Protein AF-A0A1J3JYP2-F1 (afdb_monomer_lite)

Organism: Noccaea caerulescens (NCBI:txid107243)

Radius of gyration: 40.45 Å; chains: 1; bounding box: 70×55×124 Å

Structure (mmCIF, N/CA/C/O backbone):
data_AF-A0A1J3JYP2-F1
#
_entry.id   AF-A0A1J3JYP2-F1
#
loop_
_atom_site.group_PDB
_atom_site.id
_atom_site.type_symbol
_atom_site.label_atom_id
_atom_site.label_alt_id
_atom_site.label_comp_id
_atom_site.label_asym_id
_atom_site.label_entity_id
_atom_site.label_seq_id
_atom_site.pdbx_PDB_ins_code
_atom_site.Cartn_x
_atom_site.Cartn_y
_atom_site.Cartn_z
_atom_site.occupancy
_atom_site.B_iso_or_equiv
_atom_site.auth_seq_id
_atom_site.auth_comp_id
_atom_site.auth_asym_id
_atom_site.auth_atom_id
_atom_site.pdbx_PDB_model_num
ATOM 1 N N . SER A 1 1 ? 19.176 -35.948 -100.595 1.00 55.53 1 SER A N 1
ATOM 2 C CA . SER A 1 1 ? 18.052 -36.810 -100.182 1.00 55.53 1 SER A CA 1
ATOM 3 C C . SER A 1 1 ? 16.850 -35.958 -99.841 1.00 55.53 1 SER A C 1
ATOM 5 O O . SER A 1 1 ? 17.032 -35.019 -99.073 1.00 55.53 1 SER A O 1
ATOM 7 N N . PRO A 1 2 ? 15.665 -36.210 -100.421 1.00 70.25 2 PRO A N 1
ATOM 8 C CA . PRO A 1 2 ? 14.464 -35.460 -100.069 1.00 70.25 2 PRO A CA 1
ATOM 9 C C . PRO A 1 2 ? 13.950 -35.874 -98.677 1.00 70.25 2 PRO A C 1
ATOM 11 O O . PRO A 1 2 ? 14.176 -37.018 -98.267 1.00 70.25 2 PRO A O 1
ATOM 14 N N . PRO A 1 3 ? 13.296 -34.963 -97.933 1.00 64.62 3 PRO A N 1
ATOM 15 C CA . PRO A 1 3 ? 12.734 -35.287 -96.629 1.00 64.62 3 PRO A CA 1
ATOM 16 C C . PRO A 1 3 ? 11.565 -36.279 -96.764 1.00 64.62 3 PRO A C 1
ATOM 18 O O . PRO A 1 3 ? 10.871 -36.278 -97.786 1.00 64.62 3 PRO A O 1
ATOM 21 N N . PRO A 1 4 ? 11.354 -37.142 -95.755 1.00 72.69 4 PRO A N 1
ATOM 22 C CA . PRO A 1 4 ? 10.322 -38.169 -95.801 1.00 72.69 4 PRO A CA 1
ATOM 23 C C . PRO A 1 4 ? 8.915 -37.550 -95.847 1.00 72.69 4 PRO A C 1
ATOM 25 O O . PRO A 1 4 ? 8.700 -36.465 -95.300 1.00 72.69 4 PRO A O 1
ATOM 28 N N . PRO A 1 5 ? 7.945 -38.231 -96.484 1.00 69.19 5 PRO A N 1
ATOM 29 C CA . PRO A 1 5 ? 6.587 -37.725 -96.608 1.00 69.19 5 PRO A CA 1
ATOM 30 C C . PRO A 1 5 ? 5.931 -37.610 -95.231 1.00 69.19 5 PRO A C 1
ATOM 32 O O . PRO A 1 5 ? 5.931 -38.551 -94.436 1.00 69.19 5 PRO A O 1
ATOM 35 N N . TYR A 1 6 ? 5.352 -36.443 -94.961 1.00 66.88 6 TYR A N 1
ATOM 36 C CA . TYR A 1 6 ? 4.597 -36.193 -93.742 1.00 66.88 6 TYR A CA 1
ATOM 37 C C . TYR A 1 6 ? 3.220 -36.861 -93.846 1.00 66.88 6 TYR A C 1
ATOM 39 O O . TYR A 1 6 ? 2.357 -36.409 -94.598 1.00 66.88 6 TYR A O 1
ATOM 47 N N . TYR A 1 7 ? 3.023 -37.950 -93.101 1.00 70.00 7 TYR A N 1
ATOM 48 C CA . TYR A 1 7 ? 1.722 -38.599 -92.948 1.00 70.00 7 TYR A CA 1
ATOM 49 C C . TYR A 1 7 ? 0.988 -38.002 -91.749 1.00 70.00 7 TYR A C 1
ATOM 51 O O . TYR A 1 7 ? 1.365 -38.220 -90.598 1.00 70.00 7 TYR A O 1
ATOM 59 N N . TYR A 1 8 ? -0.082 -37.261 -92.025 1.00 70.38 8 TYR A N 1
ATOM 60 C CA . TYR A 1 8 ? -0.980 -36.758 -90.994 1.00 70.38 8 TYR A CA 1
ATOM 61 C C . TYR A 1 8 ? -1.997 -37.845 -90.621 1.00 70.38 8 TYR A C 1
ATOM 63 O O . TYR A 1 8 ? -2.911 -38.146 -91.389 1.00 70.38 8 TYR A O 1
ATOM 71 N N . GLN A 1 9 ? -1.833 -38.452 -89.443 1.00 67.69 9 GLN A N 1
ATOM 72 C CA . GLN A 1 9 ? -2.840 -39.338 -88.853 1.00 67.69 9 GLN A CA 1
ATOM 73 C C . GLN A 1 9 ? -3.843 -38.502 -88.060 1.00 67.69 9 GLN A C 1
ATOM 75 O O . GLN A 1 9 ? -3.489 -37.854 -87.076 1.00 67.69 9 GLN A O 1
ATOM 80 N N . SER A 1 10 ? -5.102 -38.515 -88.500 1.00 74.69 10 SER A N 1
ATOM 81 C CA . SER A 1 10 ? -6.186 -37.868 -87.760 1.00 74.69 10 SER A CA 1
ATOM 82 C C . SER A 1 10 ? -6.419 -38.604 -86.437 1.00 74.69 10 SER A C 1
ATOM 84 O O . SER A 1 10 ? -6.500 -39.836 -86.444 1.00 74.69 10 SER A O 1
ATOM 86 N N . PRO A 1 11 ? -6.530 -37.891 -85.304 1.00 76.38 11 PRO A N 1
ATOM 87 C CA . PRO A 1 11 ? -6.835 -38.525 -84.031 1.00 76.38 11 PRO A CA 1
ATOM 88 C C . PRO A 1 11 ? -8.232 -39.170 -84.075 1.00 76.38 11 PRO A C 1
ATOM 90 O O . PRO A 1 11 ? -9.121 -38.671 -84.774 1.00 76.38 11 PRO A O 1
ATOM 93 N N . PRO A 1 12 ? -8.449 -40.276 -83.342 1.00 74.00 12 PRO A N 1
ATOM 94 C CA . PRO A 1 12 ? -9.745 -40.937 -83.307 1.00 74.00 12 PRO A CA 1
ATOM 95 C C . PRO A 1 12 ? -10.820 -40.002 -82.725 1.00 74.00 12 PRO A C 1
ATOM 97 O O . PRO A 1 12 ? -10.522 -39.187 -81.846 1.00 74.00 12 PRO A O 1
ATOM 100 N N . PRO A 1 13 ? -12.076 -40.106 -83.194 1.00 71.81 13 PRO A N 1
ATOM 101 C CA . PRO A 1 13 ? -13.161 -39.273 -82.699 1.00 71.81 13 PRO A CA 1
ATOM 102 C C . PRO A 1 13 ? -13.407 -39.520 -81.201 1.00 71.81 13 PRO A C 1
ATOM 104 O O . PRO A 1 13 ? -13.255 -40.651 -80.728 1.00 71.81 13 PRO A O 1
ATOM 107 N N . PRO A 1 14 ? -13.802 -38.482 -80.443 1.00 67.81 14 PRO A N 1
ATOM 108 C CA . PRO A 1 14 ? -14.036 -38.613 -79.014 1.00 67.81 14 PRO A CA 1
ATOM 109 C C . PRO A 1 14 ? -15.206 -39.573 -78.731 1.00 67.81 14 PRO A C 1
ATOM 111 O O . PRO A 1 14 ? -16.193 -39.588 -79.477 1.00 67.81 14 PRO A O 1
ATOM 114 N N . PRO A 1 15 ? -15.130 -40.374 -77.655 1.00 61.88 15 PRO A N 1
ATOM 115 C CA . PRO A 1 15 ? -16.207 -41.277 -77.273 1.00 61.88 15 PRO A CA 1
ATOM 116 C C . PRO A 1 15 ? -17.471 -40.491 -76.908 1.00 61.88 15 PRO A C 1
ATOM 118 O O . PRO A 1 15 ? -17.411 -39.452 -76.250 1.00 61.88 15 PRO A O 1
ATOM 121 N N . LYS A 1 16 ? -18.636 -41.004 -77.320 1.00 58.72 16 LYS A N 1
ATOM 122 C CA . LYS A 1 16 ? -19.932 -40.422 -76.955 1.00 58.72 16 LYS A CA 1
ATOM 123 C C . LYS A 1 16 ? -20.178 -40.627 -75.460 1.00 58.72 16 LYS A C 1
ATOM 125 O O . LYS A 1 16 ? -20.293 -41.758 -74.995 1.00 58.72 16 LYS A O 1
ATOM 130 N N . THR A 1 17 ? -20.272 -39.532 -74.718 1.00 56.81 17 THR A N 1
ATOM 131 C CA . THR A 1 17 ? -20.681 -39.518 -73.314 1.00 56.81 17 THR A CA 1
ATOM 132 C C . THR A 1 17 ? -22.201 -39.598 -73.224 1.00 56.81 17 THR A C 1
ATOM 134 O O . THR A 1 17 ? -22.910 -38.703 -73.676 1.00 56.81 17 THR A O 1
ATOM 137 N N . TYR A 1 18 ? -22.717 -40.674 -72.632 1.00 66.88 18 TYR A N 1
ATOM 138 C CA . TYR A 1 18 ? -24.124 -40.764 -72.250 1.00 66.88 18 TYR A CA 1
ATOM 139 C C . TYR A 1 18 ? -24.270 -40.283 -70.807 1.00 66.88 18 TYR A C 1
ATOM 141 O O . TYR A 1 18 ? -23.596 -40.787 -69.909 1.00 66.88 18 TYR A O 1
ATOM 149 N N . SER A 1 19 ? -25.123 -39.285 -70.587 1.00 67.31 19 SER A N 1
ATOM 150 C CA . SER A 1 19 ? -25.430 -38.775 -69.250 1.00 67.31 19 SER A CA 1
ATOM 151 C C . SER A 1 19 ? -26.135 -39.860 -68.425 1.00 67.31 19 SER A C 1
ATOM 153 O O . SER A 1 19 ? -27.043 -40.509 -68.951 1.00 67.31 19 SER A O 1
ATOM 155 N N . PRO A 1 20 ? -25.772 -40.070 -67.147 1.00 72.19 20 PRO A N 1
ATOM 156 C CA . PRO A 1 20 ? -26.484 -41.019 -66.299 1.00 72.19 20 PRO A CA 1
ATOM 157 C C . PRO A 1 20 ? -27.934 -40.554 -66.061 1.00 72.19 20 PRO A C 1
ATOM 159 O O . PRO A 1 20 ? -28.197 -39.346 -66.068 1.00 72.19 20 PRO A O 1
ATOM 162 N N . PRO A 1 21 ? -28.886 -41.481 -65.846 1.00 71.50 21 PRO A N 1
ATOM 163 C CA . PRO A 1 21 ? -30.275 -41.121 -65.592 1.00 71.50 21 PRO A CA 1
ATOM 164 C C . PRO A 1 21 ? -30.393 -40.301 -64.303 1.00 71.50 21 PRO A C 1
ATOM 166 O O . PRO A 1 21 ? -29.839 -40.656 -63.262 1.00 71.50 21 PRO A O 1
ATOM 169 N N . TYR A 1 22 ? -31.128 -39.192 -64.380 1.00 63.12 22 TYR A N 1
ATOM 170 C CA . TYR A 1 22 ? -31.395 -38.331 -63.235 1.00 63.12 22 TYR A CA 1
ATOM 171 C C . TYR A 1 22 ? -32.405 -39.009 -62.303 1.00 63.12 22 TYR A C 1
ATOM 173 O O . TYR A 1 22 ? -33.585 -39.122 -62.633 1.00 63.12 22 TYR A O 1
ATOM 181 N N . TYR A 1 23 ? -31.942 -39.468 -61.140 1.00 67.69 23 TYR A N 1
ATOM 182 C CA . TYR A 1 23 ? -32.812 -39.963 -60.076 1.00 67.69 23 TYR A CA 1
ATOM 183 C C . TYR A 1 23 ? -33.190 -38.807 -59.152 1.00 67.69 23 TYR A C 1
ATOM 185 O O . TYR A 1 23 ? -32.355 -38.283 -58.413 1.00 67.69 23 TYR A O 1
ATOM 193 N N . TYR A 1 24 ? -34.459 -38.408 -59.195 1.00 69.75 24 TYR A N 1
ATOM 194 C CA . TYR A 1 24 ? -35.006 -37.433 -58.262 1.00 69.75 24 TYR A CA 1
ATOM 195 C C . TYR A 1 24 ? -35.485 -38.148 -56.995 1.00 69.75 24 TYR A C 1
ATOM 197 O O . TYR A 1 24 ? -36.533 -38.794 -56.992 1.00 69.75 24 TYR A O 1
ATOM 205 N N . SER A 1 25 ? -34.708 -38.042 -55.918 1.00 67.38 25 SER A N 1
ATOM 206 C CA . SER A 1 25 ? -35.124 -38.493 -54.589 1.00 67.38 25 SER A CA 1
ATOM 207 C C . SER A 1 25 ? -35.829 -37.354 -53.862 1.00 67.38 25 SER A C 1
ATOM 209 O O . SER A 1 25 ? -35.193 -36.370 -53.481 1.00 67.38 25 SER A O 1
ATOM 211 N N . SER A 1 26 ? -37.139 -37.489 -53.652 1.00 75.62 26 SER A N 1
ATOM 212 C CA . SER A 1 26 ? -37.898 -36.549 -52.826 1.00 75.62 26 SER A CA 1
ATOM 213 C C . SER A 1 26 ? -37.377 -36.571 -51.384 1.00 75.62 26 SER A C 1
ATOM 215 O O . SER A 1 26 ? -37.213 -37.656 -50.816 1.00 75.62 26 SER A O 1
ATOM 217 N N . PRO A 1 27 ? -37.127 -35.407 -50.763 1.00 76.81 27 PRO A N 1
ATOM 218 C CA . PRO A 1 27 ? -36.766 -35.360 -49.355 1.00 76.81 27 PRO A CA 1
ATOM 219 C C . PRO A 1 27 ? -37.922 -35.895 -48.492 1.00 76.81 27 PRO A C 1
ATOM 221 O O . PRO A 1 27 ? -39.091 -35.754 -48.866 1.00 76.81 27 PRO A O 1
ATOM 224 N N . PRO A 1 28 ? -37.620 -36.510 -47.336 1.00 73.00 28 PRO A N 1
ATOM 225 C CA . PRO A 1 28 ? -38.650 -36.993 -46.429 1.00 73.00 28 PRO A CA 1
ATOM 226 C C . PRO A 1 28 ? -39.536 -35.832 -45.946 1.00 73.00 28 PRO A C 1
ATOM 228 O O . PRO A 1 28 ? -39.047 -34.707 -45.788 1.00 73.00 28 PRO A O 1
ATOM 231 N N . PRO A 1 29 ? -40.836 -36.080 -45.702 1.00 72.88 29 PRO A N 1
ATOM 232 C CA . PRO A 1 29 ? -41.745 -35.052 -45.219 1.00 72.88 29 PRO A CA 1
ATOM 233 C C . PRO A 1 29 ? -41.262 -34.494 -43.871 1.00 72.88 29 PRO A C 1
ATOM 235 O O . PRO A 1 29 ? -40.722 -35.246 -43.051 1.00 72.88 29 PRO A O 1
ATOM 238 N N . PRO A 1 30 ? -41.450 -33.186 -43.617 1.00 69.62 30 PRO A N 1
ATOM 239 C CA . PRO A 1 30 ? -41.006 -32.573 -42.377 1.00 69.62 30 PRO A CA 1
ATOM 240 C C . PRO A 1 30 ? -41.722 -33.213 -41.177 1.00 69.62 30 PRO A C 1
ATOM 242 O O . PRO A 1 30 ? -42.909 -33.550 -41.269 1.00 69.62 30 PRO A O 1
ATOM 245 N N . PRO A 1 31 ? -41.029 -33.380 -40.038 1.00 61.22 31 PRO A N 1
ATOM 246 C CA . PRO A 1 31 ? -41.652 -33.891 -38.828 1.00 61.22 31 PRO A CA 1
ATOM 247 C C . PRO A 1 31 ? -42.807 -32.974 -38.412 1.00 61.22 31 PRO A C 1
ATOM 249 O O . PRO A 1 31 ? -42.698 -31.747 -38.465 1.00 61.22 31 PRO A O 1
ATOM 252 N N . LYS A 1 32 ? -43.927 -33.572 -37.993 1.00 58.97 32 LYS A N 1
ATOM 253 C CA . LYS A 1 32 ? -45.070 -32.823 -37.462 1.00 58.97 32 LYS A CA 1
ATOM 254 C C . LYS A 1 32 ? -44.614 -32.053 -36.222 1.00 58.97 32 LYS A C 1
ATOM 256 O O . LYS A 1 32 ? -44.271 -32.654 -35.207 1.00 58.97 32 LYS A O 1
ATOM 261 N N . SER A 1 33 ? -44.598 -30.726 -36.323 1.00 54.19 33 SER A N 1
ATOM 262 C CA . SER A 1 33 ? -44.338 -29.838 -35.193 1.00 54.19 33 SER A CA 1
ATOM 263 C C . SER A 1 33 ? -45.572 -29.824 -34.300 1.00 54.19 33 SER A C 1
ATOM 265 O O . SER A 1 33 ? -46.590 -29.223 -34.642 1.00 54.19 33 SER A O 1
ATOM 267 N N . TYR A 1 34 ? -45.506 -30.522 -33.171 1.00 65.56 34 TYR A N 1
ATOM 268 C CA . TYR A 1 34 ? -46.457 -30.307 -32.092 1.00 65.56 34 TYR A CA 1
ATOM 269 C C . TYR A 1 34 ? -46.021 -29.035 -31.368 1.00 65.56 34 TYR A C 1
ATOM 271 O O . TYR A 1 34 ? -44.973 -29.009 -30.723 1.00 65.56 34 TYR A O 1
ATOM 279 N N . SER A 1 35 ? -46.795 -27.960 -31.514 1.00 64.94 35 SER A N 1
ATOM 280 C CA . SER A 1 35 ? -46.598 -26.741 -30.731 1.00 64.94 35 SER A CA 1
ATOM 281 C C . SER A 1 35 ? -46.628 -27.091 -29.238 1.00 64.94 35 SER A C 1
ATOM 283 O O . SER A 1 35 ? -47.544 -27.802 -28.812 1.00 64.94 35 SER A O 1
ATOM 285 N N . PRO A 1 36 ? -45.642 -26.636 -28.443 1.00 66.69 36 PRO A N 1
ATOM 286 C CA . PRO A 1 36 ? -45.614 -26.932 -27.019 1.00 66.69 36 PRO A CA 1
ATOM 287 C C . PRO A 1 36 ? -46.875 -26.366 -26.349 1.00 66.69 36 PRO A C 1
ATOM 289 O O . PRO A 1 36 ? -47.379 -25.325 -26.784 1.00 66.69 36 PRO A O 1
ATOM 292 N N . PRO A 1 37 ? -47.404 -27.027 -25.306 1.00 69.44 37 PRO A N 1
ATOM 293 C CA . PRO A 1 37 ? -48.556 -26.517 -24.576 1.00 69.44 37 PRO A CA 1
ATOM 294 C C . PRO A 1 37 ? -48.261 -25.106 -24.059 1.00 69.44 37 PRO A C 1
ATOM 296 O O . PRO A 1 37 ? -47.229 -24.860 -23.429 1.00 69.44 37 PRO A O 1
ATOM 299 N N . TYR A 1 38 ? -49.171 -24.172 -24.342 1.00 59.56 38 TYR A N 1
ATOM 300 C CA . TYR A 1 38 ? -49.104 -22.819 -23.809 1.00 59.56 38 TYR A CA 1
ATOM 301 C C . TYR A 1 38 ? -49.399 -22.871 -22.310 1.00 59.56 38 TYR A C 1
ATOM 303 O O . TYR A 1 38 ? -50.553 -22.909 -21.883 1.00 59.56 38 TYR A O 1
ATOM 311 N N . TYR A 1 39 ? -48.343 -22.906 -21.501 1.00 63.28 39 TYR A N 1
ATOM 312 C CA . TYR A 1 39 ? -48.463 -22.672 -20.071 1.00 63.28 39 TYR A CA 1
ATOM 313 C C . TYR A 1 39 ? -48.605 -21.171 -19.848 1.00 63.28 39 TYR A C 1
ATOM 315 O O . TYR A 1 39 ? -47.638 -20.415 -19.942 1.00 63.28 39 TYR A O 1
ATOM 323 N N . TYR A 1 40 ? -49.832 -20.742 -19.559 1.00 66.00 40 TYR A N 1
ATOM 324 C CA . TYR A 1 40 ? -50.069 -19.415 -19.017 1.00 66.00 40 TYR A CA 1
ATOM 325 C C . TYR A 1 40 ? -49.550 -19.387 -17.579 1.00 66.00 40 TYR A C 1
ATOM 327 O O . TYR A 1 40 ? -50.236 -19.775 -16.631 1.00 66.00 40 TYR A O 1
ATOM 335 N N . THR A 1 41 ? -48.299 -18.972 -17.421 1.00 63.94 41 THR A N 1
ATOM 336 C CA . THR A 1 41 ? -47.732 -18.688 -16.109 1.00 63.94 41 THR A CA 1
ATOM 337 C C . THR A 1 41 ? -48.307 -17.352 -15.660 1.00 63.94 41 THR A C 1
ATOM 339 O O . THR A 1 41 ? -47.875 -16.302 -16.135 1.00 63.94 41 THR A O 1
ATOM 342 N N . SER A 1 42 ? -49.304 -17.380 -14.769 1.00 69.94 42 SER A N 1
ATOM 343 C CA . SER A 1 42 ? -49.756 -16.162 -14.096 1.00 69.94 42 SER A CA 1
ATOM 344 C C . SER A 1 42 ? -48.532 -15.451 -13.514 1.00 69.94 42 SER A C 1
ATOM 346 O O . SER A 1 42 ? -47.714 -16.112 -12.860 1.00 69.94 42 SER A O 1
ATOM 348 N N . PRO A 1 43 ? -48.363 -14.138 -13.754 1.00 71.12 43 PRO A N 1
ATOM 349 C CA . PRO A 1 43 ? -47.281 -13.400 -13.133 1.00 71.12 43 PRO A CA 1
ATOM 350 C C . PRO A 1 43 ? -47.373 -13.608 -11.617 1.00 71.12 43 PRO A C 1
ATOM 352 O O . PRO A 1 43 ? -48.485 -13.665 -11.078 1.00 71.12 43 PRO A O 1
ATOM 355 N N . PRO A 1 44 ? -46.231 -13.779 -10.930 1.00 66.38 44 PRO A N 1
ATOM 356 C CA . PRO A 1 44 ? -46.234 -13.954 -9.489 1.00 66.38 44 PRO A CA 1
ATOM 357 C C . PRO A 1 44 ? -47.042 -12.813 -8.857 1.00 66.38 44 PRO A C 1
ATOM 359 O O . PRO A 1 44 ? -46.955 -11.678 -9.344 1.00 66.38 44 PRO A O 1
ATOM 362 N N . PRO A 1 45 ? -47.843 -13.094 -7.810 1.00 68.31 45 PRO A N 1
ATOM 363 C CA . PRO A 1 45 ? -48.569 -12.047 -7.106 1.00 68.31 45 PRO A CA 1
ATOM 364 C C . PRO A 1 45 ? -47.580 -10.932 -6.757 1.00 68.31 45 PRO A C 1
ATOM 366 O O . PRO A 1 45 ? -46.427 -11.250 -6.435 1.00 68.31 45 PRO A O 1
ATOM 369 N N . PRO A 1 46 ? -47.979 -9.649 -6.860 1.00 59.94 46 PRO A N 1
ATOM 370 C CA . PRO A 1 46 ? -47.095 -8.545 -6.536 1.00 59.94 46 PRO A CA 1
ATOM 371 C C . PRO A 1 46 ? -46.534 -8.822 -5.153 1.00 59.94 46 PRO A C 1
ATOM 373 O O . PRO A 1 46 ? -47.267 -8.899 -4.165 1.00 59.94 46 PRO A O 1
ATOM 376 N N . VAL A 1 47 ? -45.227 -9.068 -5.113 1.00 52.44 47 VAL A N 1
ATOM 377 C CA . VAL A 1 47 ? -44.526 -9.249 -3.859 1.00 52.44 47 VAL A CA 1
ATOM 378 C C . VAL A 1 47 ? -44.775 -7.939 -3.136 1.00 52.44 47 VAL A C 1
ATOM 380 O O . VAL A 1 47 ? -44.360 -6.884 -3.623 1.00 52.44 47 VAL A O 1
ATOM 383 N N . SER A 1 48 ? -45.501 -7.986 -2.020 1.00 48.69 48 SER A N 1
ATOM 384 C CA . SER A 1 48 ? -45.436 -6.920 -1.036 1.00 48.69 48 SER A CA 1
ATOM 385 C C . SER A 1 48 ? -43.982 -6.902 -0.600 1.00 48.69 48 SER A C 1
ATOM 387 O O . SER A 1 48 ? -43.602 -7.583 0.351 1.00 48.69 48 SER A O 1
ATOM 389 N N . TYR A 1 49 ? -43.144 -6.184 -1.350 1.00 52.53 49 TYR A N 1
ATOM 390 C CA . TYR A 1 49 ? -41.875 -5.718 -0.849 1.00 52.53 49 TYR A CA 1
ATOM 391 C C . TYR A 1 49 ? -42.251 -5.066 0.472 1.00 52.53 49 TYR A C 1
ATOM 393 O O . TYR A 1 49 ? -43.038 -4.115 0.438 1.00 52.53 49 TYR A O 1
ATOM 401 N N . PRO A 1 50 ? -41.785 -5.566 1.631 1.00 59.25 50 PRO A N 1
ATOM 402 C CA . PRO A 1 50 ? -41.805 -4.720 2.801 1.00 59.25 50 PRO A CA 1
ATOM 403 C C . PRO A 1 50 ? -41.100 -3.458 2.329 1.00 59.25 50 PRO A C 1
ATOM 405 O O . PRO A 1 50 ? -39.934 -3.512 1.923 1.00 59.25 50 PRO A O 1
ATOM 408 N N . HIS A 1 51 ? -41.865 -2.368 2.218 1.00 50.91 51 HIS A N 1
ATOM 409 C CA . HIS A 1 51 ? -41.322 -1.067 1.897 1.00 50.91 51 HIS A CA 1
ATOM 410 C C . HIS A 1 51 ? -40.062 -0.951 2.749 1.00 50.91 51 HIS A C 1
ATOM 412 O O . HIS A 1 51 ? -40.153 -1.203 3.957 1.00 50.91 51 HIS A O 1
ATOM 418 N N . PRO A 1 52 ? -38.881 -0.674 2.169 1.00 54.22 52 PRO A N 1
ATOM 419 C CA . PRO A 1 52 ? -37.753 -0.336 2.996 1.00 54.22 52 PRO A CA 1
ATOM 420 C C . PRO A 1 52 ? -38.191 0.941 3.691 1.00 54.22 52 PRO A C 1
ATOM 422 O O . PRO A 1 52 ? -38.147 2.027 3.110 1.00 54.22 52 PRO A O 1
ATOM 425 N N . HIS A 1 53 ? -38.696 0.793 4.916 1.00 50.88 53 HIS A N 1
ATOM 426 C CA . HIS A 1 53 ? -38.811 1.887 5.841 1.00 50.88 53 HIS A CA 1
ATOM 427 C C . HIS A 1 53 ? -37.472 2.614 5.736 1.00 50.88 53 HIS A C 1
ATOM 429 O O . HIS A 1 53 ? -36.423 1.959 5.811 1.00 50.88 53 HIS A O 1
ATOM 435 N N . PRO A 1 54 ? -37.460 3.937 5.532 1.00 55.00 54 PRO A N 1
ATOM 436 C CA . PRO A 1 54 ? -36.246 4.720 5.610 1.00 55.00 54 PRO A CA 1
ATOM 437 C C . PRO A 1 54 ? -35.835 4.808 7.084 1.00 55.00 54 PRO A C 1
ATOM 439 O O . PRO A 1 54 ? -35.695 5.888 7.641 1.00 55.00 54 PRO A O 1
ATOM 442 N N . HIS A 1 55 ? -35.657 3.668 7.747 1.00 51.44 55 HIS A N 1
ATOM 443 C CA . HIS A 1 55 ? -34.796 3.581 8.897 1.00 51.44 55 HIS A CA 1
ATOM 444 C C . HIS A 1 55 ? -33.383 3.645 8.325 1.00 51.44 55 HIS A C 1
ATOM 446 O O . HIS A 1 55 ? -32.975 2.743 7.586 1.00 51.44 55 HIS A O 1
ATOM 452 N N . PRO A 1 56 ? -32.635 4.730 8.581 1.00 55.09 56 PRO A N 1
ATOM 453 C CA . PRO A 1 56 ? -31.252 4.804 8.179 1.00 55.09 56 PRO A CA 1
ATOM 454 C C . PRO A 1 56 ? -30.511 3.796 9.050 1.00 55.09 56 PRO A C 1
ATOM 456 O O . PRO A 1 56 ? -30.024 4.132 10.124 1.00 55.09 56 PRO A O 1
ATOM 459 N N . HIS A 1 57 ? -30.439 2.538 8.609 1.00 51.53 57 HIS A N 1
ATOM 460 C CA . HIS A 1 57 ? -29.428 1.638 9.127 1.00 51.53 57 HIS A CA 1
ATOM 461 C C . HIS A 1 57 ? -28.102 2.361 8.906 1.00 51.53 57 HIS A C 1
ATOM 463 O O . HIS A 1 57 ? -27.795 2.705 7.755 1.00 51.53 57 HIS A O 1
ATOM 469 N N . PRO A 1 58 ? -27.350 2.676 9.976 1.00 57.50 58 PRO A N 1
ATOM 470 C CA . PRO A 1 58 ? -26.080 3.345 9.824 1.00 57.50 58 PRO A CA 1
ATOM 471 C C . PRO A 1 58 ? -25.233 2.424 8.960 1.00 57.50 58 PRO A C 1
ATOM 473 O O . PRO A 1 58 ? -24.846 1.338 9.392 1.00 57.50 58 PRO A O 1
ATOM 476 N N . LYS A 1 59 ? -24.986 2.817 7.705 1.00 58.50 59 LYS A N 1
ATOM 477 C CA . LYS A 1 59 ? -23.969 2.142 6.908 1.00 58.50 59 LYS A CA 1
ATOM 478 C C . LYS A 1 59 ? -22.703 2.237 7.754 1.00 58.50 59 LYS A C 1
ATOM 480 O O . LYS A 1 59 ? -22.354 3.360 8.131 1.00 58.50 59 LYS A O 1
ATOM 485 N N . PRO A 1 60 ? -22.058 1.115 8.112 1.00 62.75 60 PRO A N 1
ATOM 486 C CA . PRO A 1 60 ? -20.836 1.184 8.890 1.00 62.75 60 PRO A CA 1
ATOM 487 C C . PRO A 1 60 ? -19.884 2.106 8.132 1.00 62.75 60 PRO A C 1
ATOM 489 O O . PRO A 1 60 ? -19.690 1.931 6.928 1.00 62.75 60 PRO A O 1
ATOM 492 N N . LEU A 1 61 ? -19.384 3.147 8.799 1.00 69.38 61 LEU A N 1
ATOM 493 C CA . LEU A 1 61 ? -18.471 4.105 8.184 1.00 69.38 61 LEU A CA 1
ATOM 494 C C . LEU A 1 61 ? -17.235 3.332 7.719 1.00 69.38 61 LEU A C 1
ATOM 496 O O . LEU A 1 61 ? -16.425 2.885 8.530 1.00 69.38 61 LEU A O 1
ATOM 500 N N . VAL A 1 62 ? -17.122 3.113 6.407 1.00 75.81 62 VAL A N 1
ATOM 501 C CA . VAL A 1 62 ? -16.025 2.331 5.836 1.00 75.81 62 VAL A CA 1
ATOM 502 C C . VAL A 1 62 ? -14.860 3.266 5.553 1.00 75.81 62 VAL A C 1
ATOM 504 O O . VAL A 1 62 ? -14.730 3.812 4.456 1.00 75.81 62 VAL A O 1
ATOM 507 N N . PHE A 1 63 ? -13.987 3.425 6.542 1.00 86.75 63 PHE A N 1
ATOM 508 C CA . PHE A 1 63 ? -12.735 4.144 6.365 1.00 86.75 63 PHE A CA 1
ATOM 509 C C . PHE A 1 63 ? -11.764 3.318 5.508 1.00 86.75 63 PHE A C 1
ATOM 511 O O . PHE A 1 63 ? -11.351 2.214 5.880 1.00 86.75 63 PHE A O 1
ATOM 518 N N . LYS A 1 64 ? -11.410 3.854 4.333 1.00 90.81 64 LYS A N 1
ATOM 519 C CA . LYS A 1 64 ? -10.477 3.227 3.388 1.00 90.81 64 LYS A CA 1
ATOM 520 C C . LYS A 1 64 ? -9.276 4.116 3.134 1.00 90.81 64 LYS A C 1
ATOM 522 O O . LYS A 1 64 ? -9.412 5.243 2.662 1.00 90.81 64 LYS A O 1
ATOM 527 N N . VAL A 1 65 ? -8.091 3.552 3.313 1.00 91.38 65 VAL A N 1
ATOM 528 C CA . VAL A 1 65 ? -6.842 4.171 2.878 1.00 91.38 65 VAL A CA 1
ATOM 529 C C . VAL A 1 65 ? -6.550 3.758 1.444 1.00 91.38 65 VAL A C 1
ATOM 531 O O . VAL A 1 65 ? -6.458 2.570 1.132 1.00 91.38 65 VAL A O 1
ATOM 534 N N . VAL A 1 66 ? -6.386 4.742 0.561 1.00 93.00 66 VAL A N 1
ATOM 535 C CA . VAL A 1 66 ? -6.141 4.518 -0.867 1.00 93.00 66 VAL A CA 1
ATOM 536 C C . VAL A 1 66 ? -4.830 5.148 -1.315 1.00 93.00 66 VAL A C 1
ATOM 538 O O . VAL A 1 66 ? -4.481 6.249 -0.899 1.00 93.00 66 VAL A O 1
ATOM 541 N N . GLY A 1 67 ? -4.130 4.486 -2.230 1.00 92.44 67 GLY A N 1
ATOM 542 C CA . GLY A 1 67 ? -2.888 5.012 -2.791 1.00 92.44 67 GLY A CA 1
ATOM 543 C C . GLY A 1 67 ? -2.397 4.215 -3.990 1.00 92.44 67 GLY A C 1
ATOM 544 O O . GLY A 1 67 ? -3.112 3.362 -4.524 1.00 92.44 67 GLY A O 1
ATOM 545 N N . LYS A 1 68 ? -1.176 4.519 -4.440 1.00 93.69 68 LYS A N 1
ATOM 546 C CA . LYS A 1 68 ? -0.497 3.829 -5.542 1.00 93.69 68 LYS A CA 1
ATOM 547 C C . LYS A 1 68 ? 0.941 3.499 -5.165 1.00 93.69 68 LYS A C 1
ATOM 549 O O . LYS A 1 68 ? 1.623 4.340 -4.590 1.00 93.69 68 LYS A O 1
ATOM 554 N N . VAL A 1 69 ? 1.401 2.319 -5.563 1.00 93.75 69 VAL A N 1
ATOM 555 C CA . VAL A 1 69 ? 2.800 1.898 -5.452 1.00 93.75 69 VAL A CA 1
ATOM 556 C C . VAL A 1 69 ? 3.392 1.739 -6.844 1.00 93.75 69 VAL A C 1
ATOM 558 O O . VAL A 1 69 ? 2.760 1.192 -7.755 1.00 93.75 69 VAL A O 1
ATOM 561 N N . TYR A 1 70 ? 4.620 2.219 -6.991 1.00 93.25 70 TYR A N 1
ATOM 562 C CA . TYR A 1 70 ? 5.371 2.158 -8.232 1.00 93.25 70 TYR A CA 1
ATOM 563 C C . TYR A 1 70 ? 6.701 1.450 -8.016 1.00 93.25 70 TYR A C 1
ATOM 565 O O . TYR A 1 70 ? 7.274 1.495 -6.932 1.00 93.25 70 TYR A O 1
ATOM 573 N N . CYS A 1 71 ? 7.186 0.835 -9.082 1.00 93.38 71 CYS A N 1
ATOM 574 C CA . CYS A 1 71 ? 8.548 0.378 -9.218 1.00 93.38 71 CYS A CA 1
ATOM 575 C C . CYS A 1 71 ? 9.290 1.300 -10.178 1.00 93.38 71 CYS A C 1
ATOM 577 O O . CYS A 1 71 ? 8.795 1.590 -11.269 1.00 93.38 71 CYS A O 1
ATOM 579 N N . TYR A 1 72 ? 10.476 1.730 -9.776 1.00 92.31 72 TYR A N 1
ATOM 580 C CA . TYR A 1 72 ? 11.405 2.456 -10.625 1.00 92.31 72 TYR A CA 1
ATOM 581 C C . TYR A 1 72 ? 12.574 1.528 -10.922 1.00 92.31 72 TYR A C 1
ATOM 583 O O . TYR A 1 72 ? 13.244 1.080 -9.997 1.00 92.31 72 TYR A O 1
ATOM 591 N N . ARG A 1 73 ? 12.805 1.217 -12.202 1.00 90.44 73 ARG A N 1
ATOM 592 C CA . ARG A 1 73 ? 13.975 0.418 -12.601 1.00 90.44 73 ARG A CA 1
ATOM 593 C C . ARG A 1 73 ? 15.269 1.225 -12.457 1.00 90.44 73 ARG A C 1
ATOM 595 O O . ARG A 1 73 ? 16.293 0.664 -12.098 1.00 90.44 73 ARG A O 1
ATOM 602 N N . CYS A 1 74 ? 15.200 2.529 -12.717 1.00 89.44 74 CYS A N 1
ATOM 603 C CA . CYS A 1 74 ? 16.313 3.459 -12.572 1.00 89.44 74 CYS A CA 1
ATOM 604 C C . CYS A 1 74 ? 15.880 4.552 -11.594 1.00 89.44 74 CYS A C 1
ATOM 606 O O . CYS A 1 74 ? 15.212 5.511 -11.987 1.00 89.44 74 CYS A O 1
ATOM 608 N N . TYR A 1 75 ? 16.185 4.350 -10.311 1.00 89.62 75 TYR A N 1
ATOM 609 C CA . TYR A 1 75 ? 15.867 5.305 -9.255 1.00 89.62 75 TYR A CA 1
ATOM 610 C C . TYR A 1 75 ? 17.061 6.222 -8.989 1.00 89.62 75 TYR A C 1
ATOM 612 O O . TYR A 1 75 ? 18.157 5.744 -8.702 1.00 89.62 75 TYR A O 1
ATOM 620 N N . ASP A 1 76 ? 16.833 7.529 -9.071 1.00 90.94 76 ASP A N 1
ATOM 621 C CA . ASP A 1 76 ? 17.818 8.542 -8.707 1.00 90.94 76 ASP A CA 1
ATOM 622 C C . ASP A 1 76 ? 17.595 8.952 -7.245 1.00 90.94 76 ASP A C 1
ATOM 624 O O . ASP A 1 76 ? 16.575 9.550 -6.892 1.00 90.94 76 ASP A O 1
ATOM 628 N N . TRP A 1 77 ? 18.553 8.609 -6.382 1.00 87.25 77 TRP A N 1
ATOM 629 C CA . TRP A 1 77 ? 18.506 8.924 -4.954 1.00 87.25 77 TRP A CA 1
ATOM 630 C C . TRP A 1 77 ? 18.643 10.419 -4.665 1.00 87.25 77 TRP A C 1
ATOM 632 O O . TRP A 1 77 ? 18.060 10.899 -3.692 1.00 87.25 77 TRP A O 1
ATOM 642 N N . THR A 1 78 ? 19.379 11.149 -5.505 1.00 90.06 78 THR A N 1
ATOM 643 C CA . THR A 1 78 ? 19.609 12.591 -5.348 1.00 90.06 78 THR A CA 1
ATOM 644 C C . THR A 1 78 ? 18.413 13.396 -5.837 1.00 90.06 78 THR A C 1
ATOM 646 O O . THR A 1 78 ? 18.007 14.368 -5.198 1.00 90.06 78 THR A O 1
ATOM 649 N N . ASN A 1 79 ? 17.788 12.957 -6.933 1.00 86.81 79 ASN A N 1
ATOM 650 C CA . ASN A 1 79 ? 16.598 13.590 -7.478 1.00 86.81 79 ASN A CA 1
ATOM 651 C C . ASN A 1 79 ? 15.512 12.566 -7.841 1.00 86.81 79 ASN A C 1
ATOM 653 O O . ASN A 1 79 ? 15.297 12.258 -9.017 1.00 86.81 79 ASN A O 1
ATOM 657 N N . PRO A 1 80 ? 14.719 12.110 -6.854 1.00 86.62 80 PRO A N 1
ATOM 658 C CA . PRO A 1 80 ? 13.682 11.104 -7.073 1.00 86.62 80 PRO A CA 1
ATOM 659 C C . PRO A 1 80 ? 12.676 11.454 -8.177 1.00 86.62 80 PRO A C 1
ATOM 661 O O . PRO A 1 80 ? 12.152 10.555 -8.835 1.00 86.62 80 PRO A O 1
ATOM 664 N N . LYS A 1 81 ? 12.421 12.751 -8.417 1.00 85.88 81 LYS A N 1
ATOM 665 C CA . LYS A 1 81 ? 11.515 13.222 -9.477 1.00 85.88 81 LYS A CA 1
ATOM 666 C C . LYS A 1 81 ? 12.051 12.936 -10.886 1.00 85.88 81 LYS A C 1
ATOM 668 O O . LYS A 1 81 ? 11.237 12.766 -11.789 1.00 85.88 81 LYS A O 1
ATOM 673 N N . LYS A 1 82 ? 13.375 12.860 -11.066 1.00 88.50 82 LYS A N 1
ATOM 674 C CA . LYS A 1 82 ? 14.036 12.515 -12.338 1.00 88.50 82 LYS A CA 1
ATOM 675 C C . LYS A 1 82 ? 14.139 11.006 -12.581 1.00 88.50 82 LYS A C 1
ATOM 677 O O . LYS A 1 82 ? 14.594 10.596 -13.637 1.00 88.50 82 LYS A O 1
ATOM 682 N N . SER A 1 83 ? 13.709 10.169 -11.636 1.00 88.38 83 SER A N 1
ATOM 683 C CA . SER A 1 83 ? 13.766 8.713 -11.797 1.00 88.38 83 SER A CA 1
ATOM 684 C C . SER A 1 83 ? 12.993 8.244 -13.034 1.00 88.38 83 SER A C 1
ATOM 686 O O . SER A 1 83 ? 11.860 8.668 -13.281 1.00 88.38 83 SER A O 1
ATOM 688 N N . HIS A 1 84 ? 13.572 7.300 -13.773 1.00 88.38 84 HIS A N 1
ATOM 689 C CA . HIS A 1 84 ? 13.035 6.811 -15.042 1.00 88.38 84 HIS A CA 1
ATOM 690 C C . HIS A 1 84 ? 12.429 5.406 -14.920 1.00 88.38 84 HIS A C 1
ATOM 692 O O . HIS A 1 84 ? 12.590 4.696 -13.923 1.00 88.38 84 HIS A O 1
ATOM 698 N N . HIS A 1 85 ? 11.699 4.996 -15.964 1.00 90.81 85 HIS A N 1
ATOM 699 C CA . HIS A 1 85 ? 11.070 3.673 -16.069 1.00 90.81 85 HIS A CA 1
ATOM 700 C C . HIS A 1 85 ? 10.121 3.341 -14.907 1.00 90.81 85 HIS A C 1
ATOM 702 O O . HIS A 1 85 ? 10.106 2.222 -14.387 1.00 90.81 85 HIS A O 1
ATOM 708 N N . LYS A 1 86 ? 9.307 4.325 -14.515 1.00 92.12 86 LYS A N 1
ATOM 709 C CA . LYS A 1 86 ? 8.240 4.171 -13.527 1.00 92.12 86 LYS A CA 1
ATOM 710 C C . LYS A 1 86 ? 7.165 3.210 -14.040 1.00 92.12 86 LYS A C 1
ATOM 712 O O . LYS A 1 86 ? 6.495 3.493 -15.031 1.00 92.12 86 LYS A O 1
ATOM 717 N N . LYS A 1 87 ? 6.946 2.107 -13.330 1.00 93.94 87 LYS A N 1
ATOM 718 C CA . LYS A 1 87 ? 5.880 1.131 -13.603 1.00 93.94 87 LYS A CA 1
ATOM 719 C C . LYS A 1 87 ? 5.013 0.924 -12.370 1.00 93.94 87 LYS A C 1
ATOM 721 O O . LYS A 1 87 ? 5.469 1.079 -11.244 1.00 93.94 87 LYS A O 1
ATOM 726 N N . HIS A 1 88 ? 3.745 0.584 -12.565 1.00 95.56 88 HIS A N 1
ATOM 727 C CA . HIS A 1 88 ? 2.867 0.216 -11.457 1.00 95.56 88 HIS A CA 1
ATOM 728 C C . HIS A 1 88 ? 3.307 -1.126 -10.856 1.00 95.56 88 HIS A C 1
ATOM 730 O O . HIS A 1 88 ? 3.561 -2.073 -11.599 1.00 95.56 88 HIS A O 1
ATOM 736 N N . LEU A 1 89 ? 3.392 -1.215 -9.526 1.00 95.12 89 LEU A N 1
ATOM 737 C CA . LEU A 1 89 ? 3.825 -2.439 -8.848 1.00 95.12 89 LEU A CA 1
ATOM 738 C C . LEU A 1 89 ? 2.614 -3.214 -8.323 1.00 95.12 89 LEU A C 1
ATOM 740 O O . LEU A 1 89 ? 1.962 -2.776 -7.376 1.00 95.12 89 LEU A O 1
ATOM 744 N N . LYS A 1 90 ? 2.318 -4.365 -8.933 1.00 96.31 90 LYS A N 1
ATOM 745 C CA . LYS A 1 90 ? 1.266 -5.303 -8.503 1.00 96.31 90 LYS A CA 1
ATOM 746 C C . LYS A 1 90 ? 1.762 -6.191 -7.367 1.00 96.31 90 LYS A C 1
ATOM 748 O O . LYS A 1 90 ? 2.868 -6.706 -7.451 1.00 96.31 90 LYS A O 1
ATOM 753 N N . GLY A 1 91 ? 0.914 -6.459 -6.376 1.00 95.81 91 GLY A N 1
ATOM 754 C CA . GLY A 1 91 ? 1.176 -7.442 -5.323 1.00 95.81 91 GLY A CA 1
ATOM 755 C C . GLY A 1 91 ? 2.100 -6.969 -4.199 1.00 95.81 91 GLY A C 1
ATOM 756 O O . GLY A 1 91 ? 2.471 -7.786 -3.362 1.00 95.81 91 GLY A O 1
ATOM 757 N N . ALA A 1 92 ? 2.463 -5.685 -4.160 1.00 96.19 92 ALA A N 1
ATOM 758 C CA . ALA A 1 92 ? 3.200 -5.113 -3.039 1.00 96.19 92 ALA A CA 1
ATOM 759 C C . ALA A 1 92 ? 2.284 -5.025 -1.816 1.00 96.19 92 ALA A C 1
ATOM 761 O O . ALA A 1 92 ? 1.115 -4.651 -1.946 1.00 96.19 92 ALA A O 1
ATOM 762 N N . VAL A 1 93 ? 2.813 -5.365 -0.645 1.00 96.06 93 VAL A N 1
ATOM 763 C CA . VAL A 1 93 ? 2.103 -5.286 0.631 1.00 96.06 93 VAL A CA 1
ATOM 764 C C . VAL A 1 93 ? 2.346 -3.912 1.245 1.00 96.06 93 VAL A C 1
ATOM 766 O O . VAL A 1 93 ? 3.492 -3.491 1.414 1.00 96.06 93 VAL A O 1
ATOM 769 N N . VAL A 1 94 ? 1.262 -3.226 1.586 1.00 95.56 94 VAL A N 1
ATOM 770 C CA . VAL A 1 94 ? 1.259 -1.937 2.281 1.00 95.56 94 VAL A CA 1
ATOM 771 C C . VAL A 1 94 ? 0.712 -2.153 3.688 1.00 95.56 94 VAL A C 1
ATOM 773 O O . VAL A 1 94 ? -0.309 -2.822 3.855 1.00 95.56 94 VAL A O 1
ATOM 776 N N . GLU A 1 95 ? 1.394 -1.588 4.680 1.00 95.38 95 GLU A N 1
ATOM 777 C CA . GLU A 1 95 ? 0.970 -1.552 6.082 1.00 95.38 95 GLU A CA 1
ATOM 778 C C . GLU A 1 95 ? 0.423 -0.165 6.395 1.00 95.38 95 GLU A C 1
ATOM 780 O O . GLU A 1 95 ? 1.125 0.839 6.250 1.00 95.38 95 GLU A O 1
ATOM 785 N N . VAL A 1 96 ? -0.826 -0.119 6.837 1.00 95.06 96 VAL A N 1
ATOM 786 C CA . VAL A 1 96 ? -1.478 1.070 7.374 1.00 95.06 96 VAL A CA 1
ATOM 787 C C . VAL A 1 96 ? -1.448 0.979 8.887 1.00 95.06 96 VAL A C 1
ATOM 789 O O . VAL A 1 96 ? -1.831 -0.041 9.454 1.00 95.06 96 VAL A O 1
ATOM 792 N N . THR A 1 97 ? -1.000 2.041 9.542 1.00 94.31 97 THR A N 1
ATOM 793 C CA . THR A 1 97 ? -0.987 2.156 11.000 1.00 94.31 97 THR A CA 1
ATOM 794 C C . THR A 1 97 ? -1.759 3.395 11.412 1.00 94.31 97 THR A C 1
ATOM 796 O O . THR A 1 97 ? -1.397 4.490 11.005 1.00 94.31 97 THR A O 1
ATOM 799 N N . CYS A 1 98 ? -2.791 3.241 12.233 1.00 92.81 98 CYS A N 1
ATOM 800 C CA . CYS A 1 98 ? -3.594 4.340 12.758 1.00 92.81 98 CYS A CA 1
ATOM 801 C C . CYS A 1 98 ? -3.487 4.394 14.278 1.00 92.81 98 CYS A C 1
ATOM 803 O O . CYS A 1 98 ? -3.709 3.386 14.952 1.00 92.81 98 CYS A O 1
ATOM 805 N N . LYS A 1 99 ? -3.181 5.570 14.829 1.00 91.19 99 LYS A N 1
ATOM 806 C CA . LYS A 1 99 ? -3.230 5.792 16.280 1.00 91.19 99 LYS A CA 1
ATOM 807 C C . LYS A 1 99 ? -4.647 6.189 16.708 1.00 91.19 99 LYS A C 1
ATOM 809 O O . LYS A 1 99 ? -5.285 7.011 16.055 1.00 91.19 99 LYS A O 1
ATOM 814 N N . ALA A 1 100 ? -5.140 5.598 17.789 1.00 87.88 100 ALA A N 1
ATOM 815 C CA . ALA A 1 100 ? -6.470 5.809 18.358 1.00 87.88 100 ALA A CA 1
ATOM 816 C C . ALA A 1 100 ? -6.341 6.012 19.878 1.00 87.88 100 ALA A C 1
ATOM 818 O O . ALA A 1 100 ? -6.585 5.096 20.665 1.00 87.88 100 ALA A O 1
ATOM 819 N N . GLY A 1 101 ? -5.900 7.204 20.292 1.00 83.88 101 GLY A N 1
ATOM 820 C CA . GLY A 1 101 ? -5.414 7.423 21.659 1.00 83.88 101 GLY A CA 1
ATOM 821 C C . GLY A 1 101 ? -4.158 6.584 21.900 1.00 83.88 101 GLY A C 1
ATOM 822 O O . GLY A 1 101 ? -3.235 6.632 21.087 1.00 83.88 101 GLY A O 1
ATOM 823 N N . ASP A 1 102 ? -4.167 5.756 22.944 1.00 84.62 102 ASP A N 1
ATOM 824 C CA . ASP A 1 102 ? -3.039 4.874 23.294 1.00 84.62 102 ASP A CA 1
ATOM 825 C C . ASP A 1 102 ? -2.988 3.586 22.460 1.00 84.62 102 ASP A C 1
ATOM 827 O O . ASP A 1 102 ? -1.987 2.869 22.441 1.00 84.62 102 ASP A O 1
ATOM 831 N N . LYS A 1 103 ? -4.073 3.272 21.743 1.00 87.38 103 LYS A N 1
ATOM 832 C CA . LYS A 1 103 ? -4.162 2.063 20.922 1.00 87.38 103 LYS A CA 1
ATOM 833 C C . LYS A 1 103 ? -3.638 2.329 19.519 1.00 87.38 103 LYS A C 1
ATOM 835 O O . LYS A 1 103 ? -3.864 3.386 18.933 1.00 87.38 103 LYS A O 1
ATOM 840 N N . THR A 1 104 ? -2.978 1.328 18.948 1.00 91.69 104 THR A N 1
ATOM 841 C CA . THR A 1 104 ? -2.523 1.352 17.556 1.00 91.69 104 THR A CA 1
ATOM 842 C C . THR A 1 104 ? -3.239 0.262 16.774 1.00 91.69 104 THR A C 1
ATOM 844 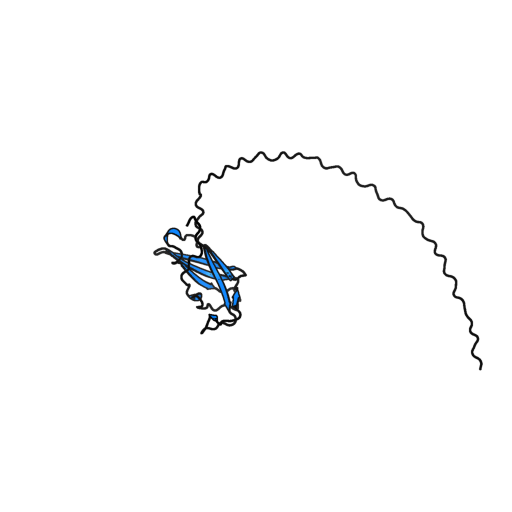O O . THR A 1 104 ? -3.145 -0.912 17.122 1.00 91.69 104 THR A O 1
ATOM 847 N N . VAL A 1 105 ? -3.939 0.645 15.708 1.00 92.56 105 VAL A N 1
ATOM 848 C CA . VAL A 1 105 ? -4.617 -0.279 14.791 1.00 92.56 105 VAL A CA 1
ATOM 849 C C . VAL A 1 105 ? -3.754 -0.447 13.548 1.00 92.56 105 VAL A C 1
ATOM 851 O O . VAL A 1 105 ? -3.303 0.544 12.968 1.00 92.56 105 VAL A O 1
ATOM 854 N N . LYS A 1 106 ? -3.520 -1.693 13.132 1.00 94.81 106 LYS A N 1
ATOM 855 C CA . LYS A 1 106 ? -2.781 -2.014 11.907 1.00 94.81 106 LYS A CA 1
ATOM 856 C C . LYS A 1 106 ? -3.681 -2.723 10.911 1.00 94.81 106 LYS A C 1
ATOM 858 O O . LYS A 1 106 ? -4.457 -3.593 11.287 1.00 94.81 106 LYS A O 1
ATOM 863 N N . ALA A 1 107 ? -3.530 -2.377 9.641 1.00 95.12 107 ALA A N 1
ATOM 864 C CA . ALA A 1 107 ? -4.195 -3.049 8.539 1.00 95.12 107 ALA A CA 1
ATOM 865 C C . ALA A 1 107 ? -3.207 -3.278 7.396 1.00 95.12 107 ALA A C 1
ATOM 867 O O . ALA A 1 107 ? -2.313 -2.466 7.152 1.00 95.12 107 ALA A O 1
ATOM 868 N N . TYR A 1 108 ? -3.386 -4.378 6.676 1.00 96.44 108 TYR A N 1
ATOM 869 C CA . TYR A 1 108 ? -2.522 -4.765 5.571 1.00 96.44 108 TYR A CA 1
ATOM 870 C C . TYR A 1 108 ? -3.334 -4.908 4.295 1.00 96.44 108 TYR A C 1
ATOM 872 O O . TYR A 1 108 ? -4.479 -5.356 4.311 1.00 96.44 108 TYR A O 1
ATOM 880 N N . GLY A 1 109 ? -2.724 -4.587 3.161 1.00 96.50 109 GLY A N 1
ATOM 881 C CA . GLY A 1 109 ? -3.319 -4.924 1.877 1.00 96.50 109 GLY A CA 1
ATOM 882 C C . GLY A 1 109 ? -2.322 -4.964 0.745 1.00 96.50 109 GLY A C 1
ATOM 883 O O . GLY A 1 109 ? -1.214 -4.437 0.831 1.00 96.50 109 GLY A O 1
ATOM 884 N N . LYS A 1 110 ? -2.738 -5.629 -0.330 1.00 96.81 110 LYS A N 1
ATOM 885 C CA . LYS A 1 110 ? -1.933 -5.821 -1.532 1.00 96.81 110 LYS A CA 1
ATOM 886 C C . LYS A 1 110 ? -2.352 -4.854 -2.629 1.00 96.81 110 LYS A C 1
ATOM 888 O O . LYS A 1 110 ? -3.534 -4.545 -2.795 1.00 96.81 110 LYS A O 1
ATOM 893 N N . THR A 1 111 ? -1.388 -4.412 -3.422 1.00 97.00 111 THR A N 1
ATOM 894 C CA . THR A 1 111 ? -1.657 -3.582 -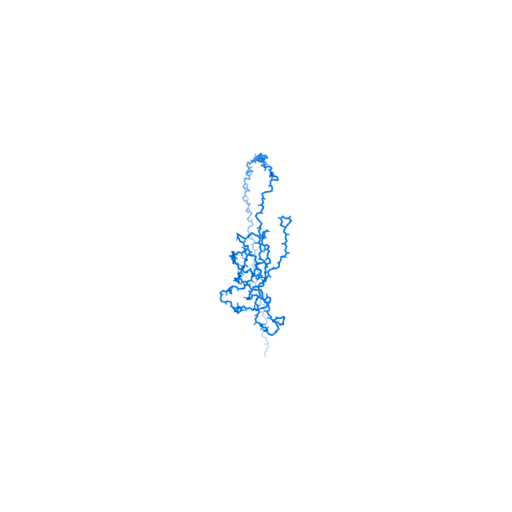4.597 1.00 97.00 111 THR A CA 1
ATOM 895 C C . THR A 1 111 ? -2.231 -4.403 -5.752 1.00 97.00 111 THR A C 1
ATOM 897 O O . THR A 1 111 ? -1.824 -5.538 -6.020 1.00 97.00 111 THR A O 1
ATOM 900 N N . LYS A 1 112 ? -3.178 -3.806 -6.477 1.00 96.56 112 LYS A N 1
ATOM 901 C CA . LYS A 1 112 ? -3.771 -4.343 -7.709 1.00 96.56 112 LYS A CA 1
ATOM 902 C C . LYS A 1 112 ? -2.794 -4.231 -8.886 1.00 96.56 112 LYS A C 1
ATOM 904 O O . LYS A 1 112 ? -1.723 -3.643 -8.767 1.00 96.56 112 LYS A O 1
ATOM 909 N N . ILE A 1 113 ? -3.184 -4.755 -10.053 1.00 96.00 113 ILE A N 1
ATOM 910 C CA . ILE A 1 113 ? -2.362 -4.728 -11.280 1.00 96.00 113 ILE A CA 1
ATOM 911 C C . ILE A 1 113 ? -1.914 -3.319 -11.694 1.00 96.00 113 ILE A C 1
ATOM 913 O O . ILE A 1 113 ? -0.800 -3.127 -12.160 1.00 96.00 113 ILE A O 1
ATOM 917 N N . ASN A 1 114 ? -2.748 -2.313 -11.442 1.00 94.25 114 ASN A N 1
ATOM 918 C CA . ASN A 1 114 ? -2.447 -0.905 -11.698 1.00 94.25 114 ASN A CA 1
ATOM 919 C C . ASN A 1 114 ? -1.728 -0.216 -10.525 1.00 94.25 114 ASN A C 1
ATOM 921 O O . ASN A 1 114 ? -1.788 1.006 -10.401 1.00 94.25 114 ASN A O 1
ATOM 925 N N . GLY A 1 115 ? -1.126 -0.980 -9.610 1.00 93.69 115 GLY A N 1
ATOM 926 C CA . GLY A 1 115 ? -0.408 -0.466 -8.445 1.00 93.69 115 GLY A CA 1
ATOM 927 C C . GLY A 1 115 ? -1.293 0.218 -7.405 1.00 93.69 115 GLY A C 1
ATOM 928 O O . GLY A 1 115 ? -0.775 0.653 -6.379 1.00 93.69 115 GLY A O 1
ATOM 929 N N . LYS A 1 116 ? -2.611 0.329 -7.628 1.00 95.94 116 LYS A N 1
ATOM 930 C CA . LYS A 1 116 ? -3.536 0.930 -6.663 1.00 95.94 116 LYS A CA 1
ATOM 931 C C . LYS A 1 116 ? -3.788 -0.030 -5.508 1.00 95.94 116 LYS A C 1
ATOM 933 O O . LYS A 1 116 ? -3.978 -1.225 -5.730 1.00 95.94 116 LYS A O 1
ATOM 938 N N . TYR A 1 117 ? -3.887 0.502 -4.301 1.00 95.38 117 TYR A N 1
ATOM 939 C CA . TYR A 1 117 ? -4.396 -0.222 -3.141 1.00 95.38 117 TYR A CA 1
ATOM 940 C C . TYR A 1 117 ? -5.573 0.536 -2.522 1.00 95.38 117 TYR A C 1
ATOM 942 O O . TYR A 1 117 ? -5.701 1.751 -2.693 1.00 95.38 117 TYR A O 1
ATOM 950 N N . ALA A 1 118 ? -6.445 -0.207 -1.847 1.00 94.62 118 A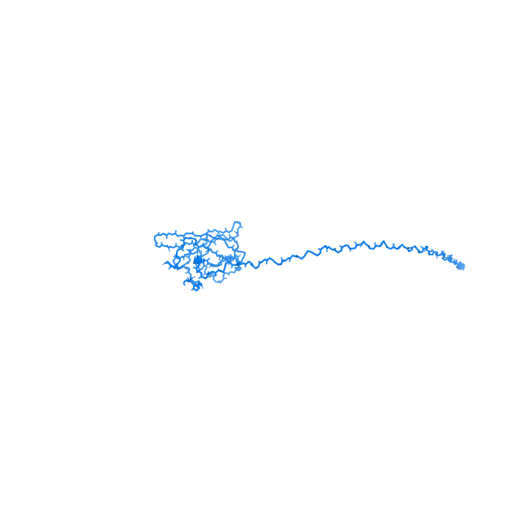LA A N 1
ATOM 951 C CA . ALA A 1 118 ? -7.547 0.307 -1.047 1.00 94.62 118 ALA A CA 1
ATOM 952 C C . ALA A 1 118 ? -7.692 -0.612 0.170 1.00 94.62 118 ALA A C 1
ATOM 954 O O . ALA A 1 118 ? -8.132 -1.750 0.016 1.00 94.62 118 ALA A O 1
ATOM 955 N N . ILE A 1 119 ? -7.248 -0.144 1.333 1.00 94.06 119 ILE A N 1
ATOM 956 C CA . ILE A 1 119 ? -7.178 -0.917 2.576 1.00 94.06 119 ILE A CA 1
ATOM 957 C C . ILE A 1 119 ? -8.265 -0.403 3.506 1.00 94.06 119 ILE A C 1
ATOM 959 O O . ILE A 1 119 ? -8.264 0.777 3.852 1.00 94.06 119 ILE A O 1
ATOM 963 N N . THR A 1 120 ? -9.190 -1.276 3.890 1.00 91.81 120 THR A N 1
ATOM 964 C CA . THR A 1 120 ? -10.158 -0.989 4.951 1.00 91.81 120 THR A CA 1
ATOM 965 C C . THR A 1 120 ? -9.464 -1.167 6.298 1.00 91.81 120 THR A C 1
ATOM 967 O O . THR A 1 120 ? -8.795 -2.179 6.502 1.00 91.81 120 THR A O 1
ATOM 970 N N . VAL A 1 121 ? -9.600 -0.198 7.205 1.00 90.19 121 VAL A N 1
ATOM 971 C CA . VAL A 1 121 ? -9.064 -0.318 8.572 1.00 90.19 121 VAL A CA 1
ATOM 972 C C . VAL A 1 121 ? -10.208 -0.691 9.507 1.00 90.19 121 VAL A C 1
ATOM 974 O O . VAL A 1 121 ? -10.958 0.164 9.975 1.00 90.19 121 VAL A O 1
ATOM 977 N N . GLU A 1 122 ? -10.377 -1.990 9.726 1.00 86.44 122 GLU A N 1
ATOM 978 C CA . GLU A 1 122 ? -11.440 -2.520 10.580 1.00 86.44 122 GLU A CA 1
ATOM 979 C C . GLU A 1 122 ? -11.203 -2.153 12.052 1.00 86.44 122 GLU A C 1
ATOM 981 O O . GLU A 1 122 ? -10.067 -2.065 12.516 1.00 86.44 122 GLU A O 1
ATOM 986 N N . GLY A 1 123 ? -12.285 -1.880 12.788 1.00 82.38 123 GLY A N 1
ATOM 987 C CA . GLY A 1 123 ? -12.216 -1.501 14.205 1.00 82.38 123 GLY A CA 1
ATOM 988 C C . GLY A 1 123 ? -11.672 -0.092 14.484 1.00 82.38 123 GLY A C 1
ATOM 989 O O . GLY A 1 123 ? -11.564 0.299 15.646 1.00 82.38 123 GLY A O 1
ATOM 990 N N . TYR A 1 124 ? -11.354 0.697 13.452 1.00 86.19 124 TYR A N 1
ATOM 991 C CA . TYR A 1 124 ? -10.899 2.073 13.619 1.00 86.19 124 TYR A CA 1
ATOM 992 C C . TYR A 1 124 ? -12.069 3.063 13.633 1.00 86.19 124 TYR A C 1
ATOM 994 O O . TYR A 1 124 ? -12.800 3.208 12.653 1.00 86.19 124 TYR A O 1
ATOM 1002 N N . ASN A 1 125 ? -12.232 3.792 14.740 1.00 85.44 125 ASN A N 1
ATOM 1003 C CA . ASN A 1 125 ? -13.268 4.816 14.859 1.00 85.44 125 ASN A CA 1
ATOM 1004 C C . ASN A 1 125 ? -12.818 6.132 14.201 1.00 85.44 125 ASN A C 1
ATOM 1006 O O . ASN A 1 125 ? -12.336 7.050 14.869 1.00 85.44 125 ASN A O 1
ATOM 1010 N N . TYR A 1 126 ? -13.000 6.223 12.884 1.00 83.69 126 TYR A N 1
ATOM 1011 C CA . TYR A 1 126 ? -12.635 7.409 12.105 1.00 83.69 126 TYR A CA 1
ATOM 1012 C C . TYR A 1 126 ? -13.360 8.683 12.566 1.00 83.69 126 TYR A C 1
ATOM 1014 O O . TYR A 1 126 ? -12.743 9.743 12.624 1.00 83.69 126 TYR A O 1
ATOM 1022 N N . ARG A 1 127 ? -14.636 8.591 12.968 1.00 82.56 127 ARG A N 1
ATOM 1023 C CA . ARG A 1 127 ? -15.422 9.751 13.431 1.00 82.56 127 ARG A CA 1
ATOM 1024 C C . ARG A 1 127 ? -14.825 10.402 14.681 1.00 82.56 127 ARG A C 1
ATOM 1026 O O . ARG A 1 127 ? -14.958 11.605 14.865 1.00 82.56 127 ARG A O 1
ATOM 1033 N N . LYS A 1 128 ? -14.171 9.608 15.532 1.00 86.88 128 LYS A N 1
ATOM 1034 C CA . LYS A 1 128 ? -13.541 10.085 16.767 1.00 86.88 128 LYS A CA 1
ATOM 1035 C C . LYS A 1 128 ? -12.121 10.612 16.553 1.00 86.88 128 LYS A C 1
ATOM 1037 O O . LYS A 1 128 ? -11.756 11.604 17.172 1.00 86.88 128 LYS A O 1
ATOM 1042 N N . TYR A 1 129 ? -11.315 9.934 15.736 1.00 85.50 129 TYR A N 1
ATOM 1043 C CA . TYR A 1 129 ? -9.867 10.186 15.658 1.00 85.50 129 TYR A CA 1
ATOM 1044 C C . TYR A 1 129 ? -9.396 10.826 14.341 1.00 85.50 129 TYR A C 1
ATOM 1046 O O . TYR A 1 129 ? -8.271 11.318 14.274 1.00 85.50 129 TYR A O 1
ATOM 1054 N N . GLY A 1 130 ? -10.241 10.850 13.308 1.00 85.44 130 GLY A N 1
ATOM 1055 C CA . GLY A 1 130 ? -9.903 11.356 11.978 1.00 85.44 130 GLY A CA 1
ATOM 1056 C C . GLY A 1 130 ? -8.901 10.480 11.216 1.00 85.44 130 GLY A C 1
ATOM 1057 O O . GLY A 1 130 ? -8.425 9.469 11.706 1.00 85.44 130 GLY A O 1
ATOM 1058 N N . GLY A 1 131 ? -8.575 10.846 9.975 1.00 83.06 131 GLY A N 1
ATOM 1059 C CA . GLY A 1 131 ? -7.656 10.063 9.127 1.00 83.06 131 GLY A CA 1
ATOM 1060 C C . GLY A 1 131 ? -6.183 10.460 9.229 1.00 83.06 131 GLY A C 1
ATOM 1061 O O . GLY A 1 131 ? -5.310 9.696 8.825 1.00 83.06 131 GLY A O 1
ATOM 1062 N N . GLU A 1 132 ? -5.890 11.650 9.752 1.00 82.38 132 GLU A N 1
ATOM 1063 C CA . GLU A 1 132 ? -4.549 12.257 9.708 1.00 82.38 132 GLU A CA 1
ATOM 1064 C C . GLU A 1 132 ? -3.540 11.579 10.642 1.00 82.38 132 GLU A C 1
ATOM 1066 O O . GLU A 1 132 ? -2.327 11.657 10.438 1.00 82.38 132 GLU A O 1
ATOM 1071 N N . VAL A 1 133 ? -4.044 10.877 11.659 1.00 88.62 133 VAL A N 1
ATOM 1072 C CA . VAL A 1 133 ? -3.251 10.083 12.610 1.00 88.62 133 VAL A CA 1
ATOM 1073 C C . VAL A 1 133 ? -2.882 8.698 12.067 1.00 88.62 133 VAL A C 1
ATOM 1075 O O . VAL A 1 133 ? -2.232 7.910 12.762 1.00 88.62 133 VAL A O 1
ATOM 1078 N N . CYS A 1 134 ? -3.294 8.393 10.835 1.00 90.69 134 CYS A N 1
ATOM 1079 C CA . CYS A 1 134 ? -2.896 7.200 10.113 1.00 90.69 134 CYS A CA 1
ATOM 1080 C C . CYS A 1 134 ? -1.666 7.456 9.233 1.00 90.69 134 CYS A C 1
ATOM 1082 O O . CYS A 1 134 ? -1.514 8.520 8.631 1.00 90.69 134 CYS A O 1
ATOM 1084 N N . THR A 1 135 ? -0.817 6.440 9.107 1.00 92.56 135 THR A N 1
ATOM 1085 C CA . THR A 1 135 ? 0.321 6.384 8.187 1.00 92.56 135 THR A CA 1
ATOM 1086 C C . THR A 1 135 ? 0.243 5.133 7.322 1.00 92.56 135 THR A C 1
ATOM 1088 O O . THR A 1 135 ? -0.353 4.133 7.721 1.00 92.56 135 THR A O 1
ATOM 1091 N N . ALA A 1 136 ? 0.831 5.174 6.125 1.00 93.06 136 ALA A N 1
ATOM 1092 C CA . ALA A 1 136 ? 0.900 4.012 5.238 1.00 93.06 136 ALA A CA 1
ATOM 1093 C C . ALA A 1 136 ? 2.311 3.825 4.680 1.00 93.06 136 ALA A C 1
ATOM 1095 O O . ALA A 1 136 ? 2.806 4.697 3.967 1.00 93.06 136 ALA A O 1
ATOM 1096 N N . LYS A 1 137 ? 2.945 2.685 4.964 1.00 93.50 137 LYS A N 1
ATOM 1097 C CA . LYS A 1 137 ? 4.307 2.363 4.510 1.00 93.50 137 LYS A CA 1
ATOM 1098 C C . LYS A 1 137 ? 4.346 1.085 3.681 1.00 93.50 137 LYS A C 1
ATOM 1100 O O . LYS A 1 137 ? 3.495 0.204 3.819 1.00 93.50 137 LYS A O 1
ATOM 1105 N N . LEU A 1 138 ? 5.366 0.965 2.837 1.00 93.31 138 LEU A N 1
ATOM 1106 C CA . LEU A 1 138 ? 5.679 -0.305 2.185 1.00 93.31 138 LEU A CA 1
ATOM 1107 C C . LEU A 1 138 ? 6.119 -1.328 3.235 1.00 93.31 138 LEU A C 1
ATOM 1109 O O . LEU A 1 138 ? 7.018 -1.056 4.026 1.00 93.31 138 LEU A O 1
ATOM 1113 N N . HIS A 1 139 ? 5.469 -2.489 3.234 1.00 94.12 139 HIS A N 1
ATOM 1114 C CA . HIS A 1 139 ? 5.747 -3.574 4.171 1.00 94.12 139 HIS A CA 1
ATOM 1115 C C . HIS A 1 139 ? 6.561 -4.688 3.515 1.00 94.12 139 HIS A C 1
ATOM 1117 O O . HIS A 1 139 ? 7.580 -5.102 4.055 1.00 94.12 139 HIS A O 1
ATOM 1123 N N . ALA A 1 140 ? 6.141 -5.152 2.333 1.00 94.19 140 ALA A N 1
ATOM 1124 C CA . ALA A 1 140 ? 6.860 -6.196 1.609 1.00 94.19 140 ALA A CA 1
ATOM 1125 C C . ALA A 1 140 ? 6.690 -6.068 0.086 1.00 94.19 140 ALA A C 1
ATOM 1127 O O . ALA A 1 140 ? 5.596 -5.732 -0.388 1.00 94.19 140 ALA A O 1
ATOM 1128 N N . PRO A 1 141 ? 7.738 -6.357 -0.704 1.00 94.25 141 PRO A N 1
ATOM 1129 C CA . PRO A 1 141 ? 7.621 -6.450 -2.151 1.00 94.25 141 PRO A CA 1
ATOM 1130 C C . PRO A 1 141 ? 6.918 -7.754 -2.572 1.00 94.25 141 PRO A C 1
ATOM 1132 O O . PRO A 1 141 ? 6.836 -8.708 -1.793 1.00 94.25 141 PRO A O 1
ATOM 1135 N N . PRO A 1 142 ? 6.423 -7.840 -3.819 1.00 94.69 142 PRO A N 1
ATOM 1136 C CA . PRO A 1 142 ? 5.969 -9.108 -4.380 1.00 94.69 142 PRO A CA 1
ATOM 1137 C C . PRO A 1 142 ? 7.125 -10.116 -4.420 1.00 94.69 142 PRO A C 1
ATOM 1139 O O . PRO A 1 142 ? 8.261 -9.747 -4.727 1.00 94.69 142 PRO A O 1
ATOM 1142 N N . LYS A 1 143 ? 6.843 -11.396 -4.148 1.00 92.69 143 LYS A N 1
ATOM 1143 C CA . LYS A 1 143 ? 7.856 -12.462 -4.219 1.00 92.69 143 LYS A CA 1
ATOM 1144 C C . LYS A 1 143 ? 8.498 -12.497 -5.613 1.00 92.69 143 LYS A C 1
ATOM 1146 O O . LYS A 1 143 ? 7.783 -12.464 -6.610 1.00 92.69 143 LYS A O 1
ATOM 1151 N N . GLY A 1 144 ? 9.831 -12.542 -5.667 1.00 90.62 144 GLY A N 1
ATOM 1152 C CA . GLY A 1 144 ? 10.602 -12.567 -6.919 1.00 90.62 144 GLY A CA 1
ATOM 1153 C C . GLY A 1 144 ? 10.626 -11.246 -7.699 1.00 90.62 144 GLY A C 1
ATOM 1154 O O . GLY A 1 144 ? 11.127 -11.204 -8.818 1.00 90.62 144 GLY A O 1
ATOM 1155 N N . SER A 1 145 ? 10.081 -10.160 -7.142 1.00 90.31 145 SER A N 1
ATOM 1156 C CA . SER A 1 145 ? 10.097 -8.853 -7.795 1.00 90.31 145 SER A CA 1
ATOM 1157 C C . SER A 1 145 ? 11.510 -8.254 -7.795 1.00 90.31 145 SER A C 1
ATOM 1159 O O . SER A 1 145 ? 12.128 -8.194 -6.731 1.00 90.31 145 SER A O 1
ATOM 1161 N N . PRO A 1 146 ? 11.982 -7.686 -8.924 1.00 89.38 146 PRO A N 1
ATOM 1162 C CA . PRO A 1 146 ? 13.211 -6.888 -8.944 1.00 89.38 146 PRO A CA 1
ATOM 1163 C C . PRO A 1 146 ? 13.062 -5.570 -8.161 1.00 89.38 146 PRO A C 1
ATOM 1165 O O . PRO A 1 146 ? 14.033 -4.872 -7.904 1.00 89.38 146 PRO A O 1
ATOM 1168 N N . CYS A 1 147 ? 11.833 -5.209 -7.790 1.00 90.56 147 CYS A N 1
ATOM 1169 C CA . CYS A 1 147 ? 11.503 -4.011 -7.032 1.00 90.56 147 CYS A CA 1
ATOM 1170 C C . CYS A 1 147 ? 11.384 -4.373 -5.546 1.00 90.56 147 CYS A C 1
ATOM 1172 O O . CYS A 1 147 ? 10.272 -4.596 -5.058 1.00 90.56 147 CYS A O 1
ATOM 1174 N N . ASN A 1 148 ? 12.518 -4.492 -4.857 1.00 90.31 148 ASN A N 1
ATOM 1175 C CA . ASN A 1 148 ? 12.611 -4.952 -3.465 1.00 90.31 148 ASN A CA 1
ATOM 1176 C C . ASN A 1 148 ? 13.154 -3.898 -2.481 1.00 90.31 148 ASN A C 1
ATOM 1178 O O . ASN A 1 148 ? 13.043 -4.095 -1.274 1.00 90.31 148 ASN A O 1
ATOM 1182 N N . ILE A 1 149 ? 13.683 -2.774 -2.971 1.00 88.56 149 ILE A N 1
ATOM 1183 C CA . ILE A 1 149 ? 14.215 -1.691 -2.135 1.00 88.56 149 ILE A CA 1
ATOM 1184 C C . ILE A 1 149 ? 13.132 -0.614 -1.940 1.00 88.56 149 ILE A C 1
ATOM 1186 O O . ILE A 1 149 ? 12.718 0.017 -2.917 1.00 88.56 149 ILE A O 1
ATOM 1190 N N . PRO A 1 150 ? 12.644 -0.374 -0.707 1.00 86.50 150 PRO A N 1
ATOM 1191 C CA . PRO A 1 150 ? 11.667 0.675 -0.446 1.00 86.50 150 PRO A CA 1
ATOM 1192 C C . PRO A 1 150 ? 12.325 2.062 -0.490 1.00 86.50 150 PRO A C 1
ATOM 1194 O O . PRO A 1 150 ? 13.315 2.328 0.188 1.00 86.50 150 PRO A O 1
ATOM 1197 N N . THR A 1 151 ? 11.740 2.980 -1.258 1.00 85.88 151 THR A N 1
ATOM 1198 C CA . THR A 1 151 ? 12.265 4.343 -1.435 1.00 85.88 151 THR A CA 1
ATOM 1199 C C . THR A 1 151 ? 11.635 5.339 -0.461 1.00 85.88 151 THR A C 1
ATOM 1201 O O . THR A 1 151 ? 10.467 5.204 -0.090 1.00 85.88 151 THR A O 1
ATOM 1204 N N . SER A 1 152 ? 12.361 6.408 -0.131 1.00 80.56 152 SER A N 1
ATOM 1205 C CA . SER A 1 152 ? 11.850 7.538 0.661 1.00 80.56 152 SER A CA 1
ATOM 1206 C C . SER A 1 152 ? 11.036 8.556 -0.137 1.00 80.56 152 SER A C 1
ATOM 1208 O O . SER A 1 152 ? 10.551 9.531 0.438 1.00 80.56 152 SER A O 1
ATOM 1210 N N . TYR A 1 153 ? 10.839 8.343 -1.441 1.00 81.81 153 TYR A N 1
ATOM 1211 C CA . TYR A 1 153 ? 9.961 9.187 -2.244 1.00 81.81 153 TYR A CA 1
ATOM 1212 C C . TYR A 1 153 ? 8.545 9.211 -1.648 1.00 81.81 153 TYR A C 1
ATOM 1214 O O . TYR A 1 153 ? 7.969 8.162 -1.356 1.00 81.81 153 TYR A O 1
ATOM 1222 N N . HIS A 1 154 ? 8.015 10.414 -1.403 1.00 80.69 154 HIS A N 1
ATOM 1223 C CA . HIS A 1 154 ? 6.788 10.644 -0.620 1.00 80.69 154 HIS A CA 1
ATOM 1224 C C . HIS A 1 154 ? 6.773 9.964 0.761 1.00 80.69 154 HIS A C 1
ATOM 1226 O O . HIS A 1 154 ? 5.716 9.591 1.261 1.00 80.69 154 HIS A O 1
ATOM 1232 N N . MET A 1 155 ? 7.944 9.772 1.371 1.00 77.12 155 MET A N 1
ATOM 1233 C CA . MET A 1 155 ? 8.122 9.050 2.632 1.00 77.12 155 MET A CA 1
ATOM 1234 C C . MET A 1 155 ? 7.578 7.613 2.598 1.00 77.12 155 MET A C 1
ATOM 1236 O O . MET A 1 155 ? 7.231 7.071 3.641 1.00 77.12 155 MET A O 1
ATOM 1240 N N . GLY A 1 156 ? 7.511 6.965 1.429 1.00 72.00 156 GLY A N 1
ATOM 1241 C CA . GLY A 1 156 ? 6.883 5.645 1.276 1.00 72.00 156 GLY A CA 1
ATOM 1242 C C . GLY A 1 156 ? 7.482 4.530 2.148 1.00 72.00 156 GLY A C 1
ATOM 1243 O O . GLY A 1 156 ? 6.779 3.581 2.495 1.00 72.00 156 GLY A O 1
ATOM 1244 N N . ASN A 1 157 ? 8.751 4.652 2.546 1.00 78.25 157 ASN A N 1
ATOM 1245 C CA . ASN A 1 157 ? 9.415 3.743 3.485 1.00 78.25 157 ASN A CA 1
ATOM 1246 C C . ASN A 1 157 ? 9.150 4.067 4.971 1.00 78.25 157 ASN A C 1
ATOM 1248 O O . ASN A 1 157 ? 9.1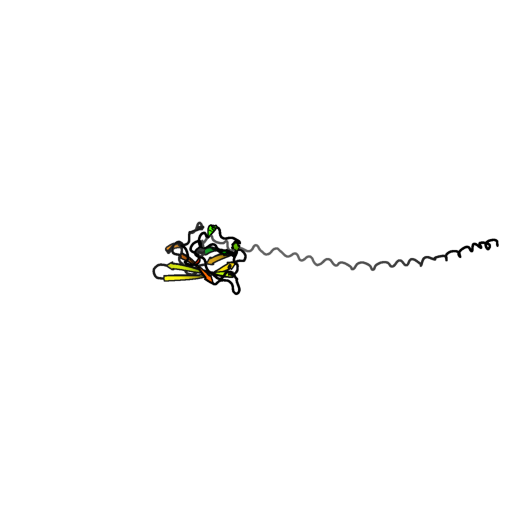72 3.161 5.799 1.00 78.25 157 ASN A O 1
AT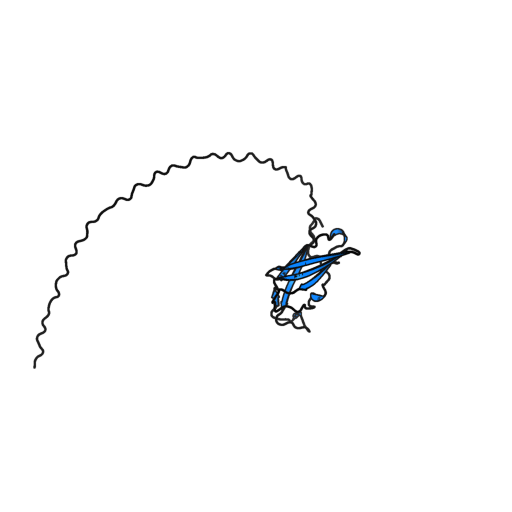OM 1252 N N . LYS A 1 158 ? 8.885 5.334 5.318 1.00 80.25 158 LYS A N 1
ATOM 1253 C CA . LYS A 1 158 ? 8.617 5.788 6.698 1.00 80.25 158 LYS A CA 1
ATOM 1254 C C . LYS A 1 158 ? 7.120 5.835 7.030 1.00 80.25 158 LYS A C 1
ATOM 1256 O O . LYS A 1 158 ? 6.747 5.697 8.189 1.00 80.25 158 LYS A O 1
ATOM 1261 N N . GLY A 1 159 ? 6.280 5.977 6.009 1.00 78.50 159 GLY A N 1
ATOM 1262 C CA . GLY A 1 159 ? 4.838 6.148 6.105 1.00 78.50 159 GLY A CA 1
ATOM 1263 C C . GLY A 1 159 ? 4.447 7.608 6.342 1.00 78.50 159 GLY A C 1
ATOM 1264 O O . GLY A 1 159 ? 4.484 8.049 7.489 1.00 78.50 159 GLY A O 1
ATOM 1265 N N . PRO A 1 160 ? 4.066 8.378 5.303 1.00 83.56 160 PRO A N 1
ATOM 1266 C CA . PRO A 1 160 ? 3.595 9.746 5.496 1.00 83.56 160 PRO A CA 1
ATOM 1267 C C . PRO A 1 160 ? 2.265 9.758 6.256 1.00 83.56 160 PRO A C 1
ATOM 1269 O O . PRO A 1 160 ? 1.502 8.787 6.200 1.00 83.56 160 PRO A O 1
ATOM 1272 N N . ARG A 1 161 ? 1.963 10.885 6.912 1.00 81.94 161 ARG A N 1
ATOM 1273 C CA . ARG A 1 161 ? 0.598 11.167 7.374 1.00 81.94 161 ARG A CA 1
ATOM 1274 C C . ARG A 1 161 ? -0.348 11.180 6.180 1.00 81.94 161 ARG A C 1
ATOM 1276 O O . ARG A 1 161 ? -0.010 11.689 5.110 1.00 81.94 161 ARG A O 1
ATOM 1283 N N . LEU A 1 162 ? -1.514 10.580 6.360 1.00 84.25 162 LEU A N 1
ATOM 1284 C CA . LEU A 1 162 ? -2.496 10.438 5.295 1.00 84.25 162 LEU A CA 1
ATOM 1285 C C . LEU A 1 162 ? -3.371 11.685 5.202 1.00 84.25 162 LEU A C 1
ATOM 1287 O O . LEU A 1 162 ? -3.777 12.254 6.210 1.00 84.25 162 LEU A O 1
ATOM 1291 N N . HIS A 1 163 ? -3.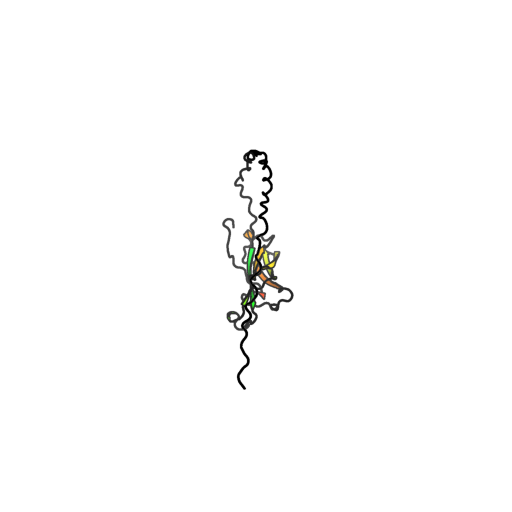695 12.074 3.972 1.00 82.62 163 HIS A N 1
ATOM 1292 C CA . HIS A 1 163 ? -4.640 13.151 3.704 1.00 82.62 163 HIS A CA 1
ATOM 1293 C C . HIS A 1 163 ? -6.025 12.583 3.412 1.00 82.62 163 HIS A C 1
ATOM 1295 O O . HIS A 1 163 ? -6.170 11.587 2.692 1.00 82.62 163 HIS A O 1
ATOM 1301 N N . VAL A 1 164 ? -7.054 13.245 3.938 1.00 81.38 164 VAL A N 1
ATOM 1302 C CA . VAL A 1 164 ? -8.444 12.881 3.664 1.00 81.38 164 VAL A CA 1
ATOM 1303 C C . VAL A 1 164 ? -8.770 13.249 2.222 1.00 81.38 164 VAL A C 1
ATOM 1305 O O . VAL A 1 164 ? -8.789 14.417 1.848 1.00 81.38 164 VAL A O 1
ATOM 1308 N N . LYS A 1 165 ? -9.018 12.231 1.396 1.00 77.75 165 LYS A N 1
ATOM 1309 C CA . LYS A 1 165 ? -9.309 12.416 -0.030 1.00 77.75 165 LYS A CA 1
ATOM 1310 C C . LYS A 1 165 ? -10.780 12.733 -0.305 1.00 77.75 165 LYS A C 1
ATOM 1312 O O . LYS A 1 165 ? -11.091 13.446 -1.251 1.00 77.75 165 LYS A O 1
ATOM 1317 N N . SER A 1 166 ? -11.682 12.146 0.470 1.00 75.25 166 SER A N 1
ATOM 1318 C CA . SER A 1 166 ? -13.126 12.295 0.306 1.00 75.25 166 SER A CA 1
ATOM 1319 C C . SER A 1 166 ? -13.817 11.912 1.604 1.00 75.25 166 SER A C 1
ATOM 1321 O O . SER A 1 166 ? -13.417 10.924 2.218 1.00 75.25 166 SER A O 1
ATOM 1323 N N . LYS A 1 167 ? -14.864 12.651 1.963 1.00 71.75 167 LYS A N 1
ATOM 1324 C CA . LYS A 1 167 ? -15.809 12.294 3.022 1.00 71.75 167 LYS A CA 1
ATOM 1325 C C . LYS A 1 167 ? -17.158 12.006 2.380 1.00 71.75 167 LYS A C 1
ATOM 1327 O O . LYS A 1 167 ? -17.517 12.652 1.391 1.00 71.75 167 LYS A O 1
ATOM 1332 N N . THR A 1 168 ? -17.886 11.020 2.883 1.00 66.62 168 THR A N 1
ATOM 1333 C CA . THR A 1 168 ? -19.276 10.822 2.439 1.00 66.62 168 THR A CA 1
ATOM 1334 C C . THR A 1 168 ? -20.204 11.778 3.189 1.00 66.62 168 THR A C 1
ATOM 1336 O O . THR A 1 168 ? -19.871 12.222 4.276 1.00 66.62 168 THR A O 1
ATOM 1339 N N . LYS A 1 169 ? -21.389 12.097 2.648 1.00 53.03 169 LYS A N 1
ATOM 1340 C CA . LYS A 1 169 ? -22.355 13.031 3.275 1.00 53.03 169 LYS A CA 1
ATOM 1341 C C . LYS A 1 169 ? -22.855 12.628 4.678 1.00 53.03 169 LYS A C 1
ATOM 1343 O O . LYS A 1 169 ? -23.635 13.354 5.276 1.00 53.03 169 LYS A O 1
ATOM 1348 N N . TYR A 1 170 ? -22.466 11.447 5.154 1.00 51.22 170 TYR A N 1
ATOM 1349 C CA . TYR A 1 170 ? -22.846 10.869 6.442 1.00 51.22 170 TYR A CA 1
ATOM 1350 C C . TYR A 1 170 ? -21.672 10.849 7.440 1.00 51.22 170 TYR A C 1
ATOM 1352 O O . TYR A 1 170 ? -21.737 10.136 8.442 1.00 51.22 170 TYR A O 1
ATOM 1360 N N . GLU A 1 171 ? -20.595 11.579 7.140 1.00 48.34 171 GLU A N 1
ATOM 1361 C CA . GLU A 1 171 ? -19.295 11.542 7.816 1.00 48.34 171 GLU A CA 1
ATOM 1362 C C . GLU A 1 171 ? -18.815 12.935 8.235 1.00 48.34 171 GLU A C 1
ATOM 1364 O O . GLU A 1 171 ? -18.957 13.882 7.428 1.00 48.34 171 GLU A O 1
#

Secondary structure (DSSP, 8-state):
-PPPP---PPPPPPPPPPPPP----PPPPPP---PPP----PPPP------------------EEEEE-EEEEE--SS-GGG-EEEEE-TT-EEEEEEEETTEEEEEEEE--TTSEEEEE-TT--HHHH-STTEEEEEEEPPTT-S--S---GGGTTT-PBPP-----TT-

Foldseek 3Di:
DDDDDDDDDDDDDDDDDDDDDDDDDDDDDDPDDDDPDDDPDDDPDPPVPVPPPPPPPPPPFFDKDKDFDWFFPAADQVDRVPGDDIAGAWFFKKWKWADDPPDIFIWIDTAHRRRMDIITGPPDPCVRRNQQRMFMEGDAGPPPDPRGDGDCVVDRHVTHGDDDPDDDPSD

Sequence (171 aa):
SPPPPYYYQSPPPPPKTYSPPYYYSSPPPPPKSYSPPYYYTSPPPPVSYPHPHPHPHPKPLVFKVVGKVYCYRCYDWTNPKKSHHKKHLKGAVVEVTCKAGDKTVKAYGKTKINGKYAITVEGYNYRKYGGEVCTAKLHAPPKGSPCNIPTSYHMGNKGPRLHVKSKTKYE

pLDDT: mean 79.51, std 14.05, range [48.34, 97.0]